Protein AF-W2KLL1-F1 (afdb_monomer_lite)

pLDDT: mean 84.76, std 11.28, range [46.19, 95.12]

Foldseek 3Di:
DDDDDDDDDDDPDDDPPPPPPCDPVNVVVVVPPDDDDDDDPADWDDWDWDPDPVGWIWTDGDQKIFTAGPVPRDGPDMDNDDPPD

Organism: Phytophthora nicotianae (NCBI:txid4792)

Radius of gyration: 27.16 Å; chains: 1; bounding box: 29×54×86 Å

Secondary structure (DSSP, 8-state):
--------PPPP-PPPPP-----HHHHHHTT---PPP---SS-EEEEE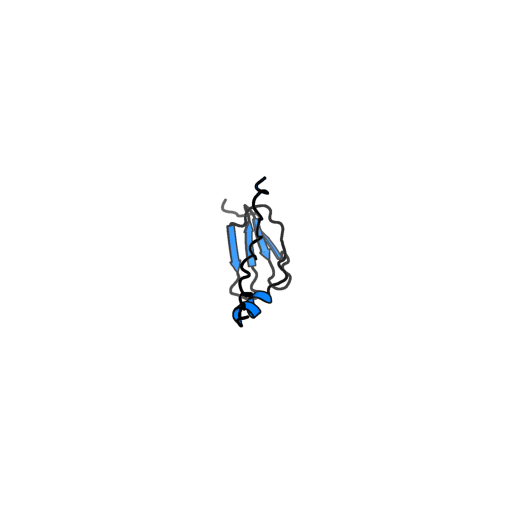E-SSTT--EEEEETTEEEEE-TTT--EEEEE---TT-

Sequence (85 aa):
MATSGEFKRLVLKQFPATNEVETAENSYWKKFHAPQELQQVGPVTHIDVSPVAPHQVAITSSTRIHLYSTTTNEIVKTYSRFRDV

Structure (mmCIF, N/CA/C/O backbone):
data_AF-W2KLL1-F1
#
_entry.id   AF-W2KLL1-F1
#
loop_
_atom_site.group_PDB
_atom_site.id
_atom_site.type_symbol
_atom_site.label_atom_id
_atom_site.label_alt_id
_atom_site.label_comp_id
_atom_site.label_asym_id
_atom_site.label_entity_id
_atom_site.label_seq_id
_atom_site.pdbx_PDB_ins_code
_atom_site.Cartn_x
_atom_site.Cartn_y
_atom_site.Cartn_z
_atom_site.occupancy
_atom_site.B_iso_or_equiv
_atom_site.auth_seq_id
_atom_site.auth_comp_id
_atom_site.auth_asym_id
_atom_site.auth_atom_id
_atom_site.pdbx_PDB_model_num
ATOM 1 N N . MET A 1 1 ? -11.131 39.712 62.232 1.00 46.19 1 MET A N 1
ATOM 2 C CA . MET A 1 1 ? -10.196 38.748 61.615 1.00 46.19 1 MET A CA 1
ATOM 3 C C . MET A 1 1 ? -11.022 37.704 60.884 1.00 46.19 1 MET A C 1
ATOM 5 O O . MET A 1 1 ? -11.514 36.790 61.524 1.00 46.19 1 MET A O 1
ATOM 9 N N . ALA A 1 2 ? -11.266 37.893 59.586 1.00 49.69 2 ALA A N 1
ATOM 10 C CA . ALA A 1 2 ? -11.935 36.893 58.755 1.00 49.69 2 ALA A CA 1
ATOM 11 C C . ALA A 1 2 ? -10.843 36.113 58.018 1.00 49.69 2 ALA A C 1
ATOM 13 O O . ALA A 1 2 ? -10.087 36.696 57.242 1.00 49.69 2 ALA A O 1
ATOM 14 N N . THR A 1 3 ? -10.696 34.832 58.343 1.00 54.31 3 THR A N 1
ATOM 15 C CA . THR A 1 3 ? -9.722 33.945 57.711 1.00 54.31 3 THR A CA 1
ATOM 16 C C . THR A 1 3 ? -10.172 33.644 56.286 1.00 54.31 3 THR A C 1
ATOM 18 O O . THR A 1 3 ? -11.318 33.276 56.041 1.00 54.31 3 THR A O 1
ATOM 21 N N . SER A 1 4 ? -9.249 33.872 55.360 1.00 57.66 4 SER A N 1
ATOM 22 C CA . SER A 1 4 ? -9.334 33.666 53.918 1.00 57.66 4 SER A CA 1
ATOM 23 C C . SER A 1 4 ? -9.987 32.339 53.524 1.00 57.66 4 SER A C 1
ATOM 25 O O . SER A 1 4 ? -9.705 31.306 54.125 1.00 57.66 4 SER A O 1
ATOM 27 N N . GLY A 1 5 ? -10.830 32.414 52.489 1.00 64.19 5 GLY A N 1
ATOM 28 C CA . GLY A 1 5 ? -11.713 31.367 51.979 1.00 64.19 5 GLY A CA 1
ATOM 29 C C . GLY A 1 5 ? -11.126 29.959 51.952 1.00 64.19 5 GLY A C 1
ATOM 30 O O . GLY A 1 5 ? -10.076 29.696 51.368 1.00 64.19 5 GLY A O 1
ATOM 31 N N . GLU A 1 6 ? -11.870 29.047 52.560 1.00 67.44 6 GLU A N 1
ATOM 32 C CA . GLU A 1 6 ? -11.599 27.620 52.576 1.00 67.44 6 GLU A CA 1
ATOM 33 C C . GLU A 1 6 ? -11.827 27.049 51.163 1.00 67.44 6 GLU A C 1
ATOM 35 O O . GLU A 1 6 ? -12.954 26.938 50.675 1.00 67.44 6 GLU A O 1
ATOM 40 N N . PHE A 1 7 ? -10.741 26.749 50.448 1.00 70.00 7 PHE A N 1
ATOM 41 C CA . PHE A 1 7 ? -10.806 26.211 49.091 1.00 70.00 7 PHE A CA 1
ATOM 42 C C . PHE A 1 7 ? -11.146 24.716 49.129 1.00 70.00 7 PHE A C 1
ATOM 44 O O . PHE A 1 7 ? -10.289 23.866 49.382 1.00 70.00 7 PHE A O 1
ATOM 51 N N . LYS A 1 8 ? -12.408 24.371 48.856 1.00 77.94 8 LYS A N 1
ATOM 52 C CA . LYS A 1 8 ? -12.851 22.975 48.768 1.00 77.94 8 LYS A CA 1
ATOM 53 C C . LYS A 1 8 ? -12.520 22.401 47.389 1.00 77.94 8 LYS A C 1
ATOM 55 O O . LYS A 1 8 ? -13.214 22.671 46.411 1.00 77.94 8 LYS A O 1
ATOM 60 N N . ARG A 1 9 ? -11.462 21.588 47.308 1.00 74.94 9 ARG A N 1
ATOM 61 C CA . ARG A 1 9 ? -11.072 20.877 46.079 1.00 74.94 9 ARG A CA 1
ATOM 62 C C . ARG A 1 9 ? -12.228 19.989 45.602 1.00 74.94 9 ARG A C 1
ATOM 64 O O . ARG A 1 9 ? -12.623 19.053 46.293 1.00 74.94 9 ARG A O 1
ATOM 71 N N . LEU A 1 10 ? -12.767 20.291 44.424 1.00 80.19 10 LEU A N 1
ATOM 72 C CA . LEU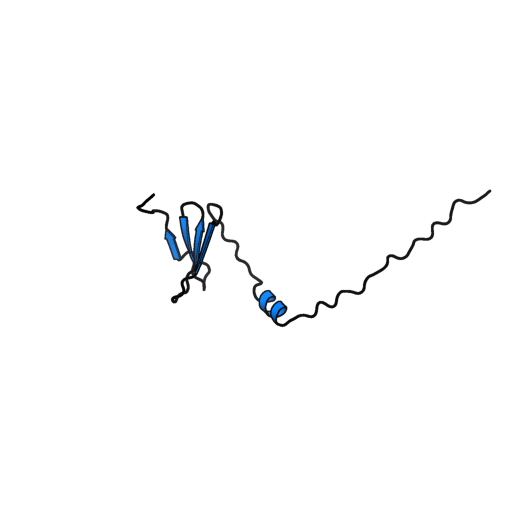 A 1 10 ? -13.820 19.497 43.796 1.00 80.19 10 LEU A CA 1
ATOM 73 C C . LEU A 1 10 ? -13.230 18.196 43.239 1.00 80.19 10 LEU A C 1
ATOM 75 O O . LEU A 1 10 ? -12.142 18.188 42.659 1.00 80.19 10 LEU A O 1
ATOM 79 N N . VAL A 1 11 ? -13.948 17.090 43.432 1.00 81.38 11 VAL A N 1
ATOM 80 C CA . VAL A 1 11 ? -13.571 15.783 42.884 1.00 81.38 11 VAL A CA 1
ATOM 81 C C . VAL A 1 11 ? -13.779 15.813 41.372 1.00 81.38 11 VAL A C 1
ATOM 83 O O . VAL A 1 11 ? -14.855 16.171 40.893 1.00 81.38 11 VAL A O 1
ATOM 86 N N . LEU A 1 12 ? -12.738 15.452 40.619 1.00 80.00 12 LEU A N 1
ATOM 87 C CA . LEU A 1 12 ? -12.809 15.341 39.165 1.00 80.00 12 LEU A CA 1
ATOM 88 C C . LEU A 1 12 ? -13.819 14.251 38.794 1.00 80.00 12 LEU A C 1
ATOM 90 O O . LEU A 1 12 ? -13.701 13.109 39.238 1.00 80.00 12 LEU A O 1
ATOM 94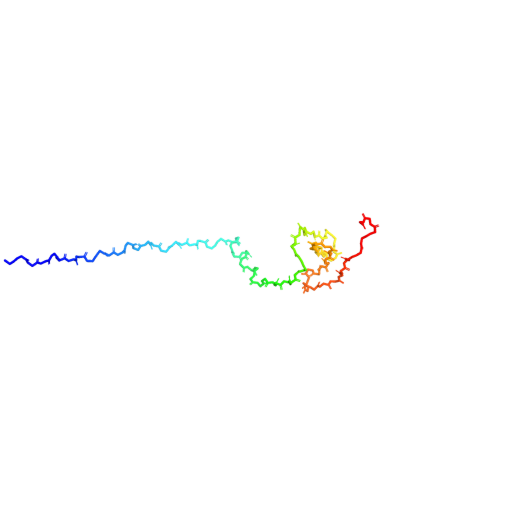 N N . LYS A 1 13 ? -14.816 14.613 37.982 1.00 80.38 13 LYS A N 1
ATOM 95 C CA . LYS A 1 13 ? -15.827 13.685 37.471 1.00 80.38 13 LYS A CA 1
ATOM 96 C C . LYS A 1 13 ? -15.139 12.649 36.581 1.00 80.38 13 LYS A C 1
ATOM 98 O O . LYS A 1 13 ? -14.731 12.965 35.467 1.00 80.38 13 LYS A O 1
ATOM 103 N N . GLN A 1 14 ? -14.986 11.431 37.092 1.00 79.12 14 GLN A N 1
ATOM 104 C CA . GLN A 1 14 ? -14.473 10.305 36.320 1.00 79.12 14 GLN A CA 1
ATOM 105 C C . GLN A 1 14 ? -15.607 9.726 35.475 1.00 79.12 14 GLN A C 1
ATOM 107 O O . GLN A 1 14 ? -16.681 9.413 35.990 1.00 79.12 14 GLN A O 1
ATOM 112 N N . PHE A 1 15 ? -15.376 9.622 34.169 1.00 79.81 15 PHE A N 1
ATOM 113 C CA . PHE A 1 15 ? -16.275 8.916 33.266 1.00 79.81 15 PHE A CA 1
ATOM 114 C C . PHE A 1 15 ? -15.960 7.417 33.329 1.00 79.81 15 PHE A C 1
ATOM 116 O O . PHE A 1 15 ? -14.784 7.061 33.449 1.00 79.81 15 PHE A O 1
ATOM 123 N N . PRO A 1 16 ? -16.975 6.536 33.280 1.00 78.44 16 PRO A N 1
ATOM 124 C CA . PRO A 1 16 ? -16.726 5.106 33.183 1.00 78.44 16 PRO A CA 1
ATOM 125 C C . PRO A 1 16 ? -15.897 4.827 31.928 1.00 78.44 16 PRO A C 1
ATOM 127 O O . PRO A 1 16 ? -16.104 5.469 30.895 1.00 78.44 16 PRO A O 1
ATOM 130 N N . ALA A 1 17 ? -14.958 3.884 32.023 1.00 72.50 17 ALA A N 1
ATOM 131 C CA . ALA A 1 17 ? -14.224 3.424 30.856 1.00 72.50 17 ALA A CA 1
ATOM 132 C C . ALA A 1 17 ? -15.234 2.952 29.804 1.00 72.50 17 ALA A C 1
ATOM 134 O O . ALA A 1 17 ? -16.120 2.146 30.103 1.00 72.50 17 ALA A O 1
ATOM 135 N N . THR A 1 18 ? -15.129 3.494 28.592 1.00 73.12 18 THR A N 1
ATOM 136 C CA . THR A 1 18 ? -15.898 3.003 27.454 1.00 73.12 18 THR A CA 1
ATOM 137 C C . THR A 1 18 ? -15.582 1.522 27.309 1.00 73.12 18 THR A C 1
ATOM 139 O O . THR A 1 18 ? -14.431 1.154 27.086 1.00 73.12 18 THR A O 1
ATOM 142 N N . ASN A 1 19 ? -16.593 0.668 27.465 1.00 66.00 19 ASN A N 1
ATOM 143 C CA . ASN A 1 19 ? -16.469 -0.729 27.082 1.00 66.00 19 ASN A CA 1
ATOM 144 C C . ASN A 1 19 ? -16.396 -0.750 25.555 1.00 66.00 19 ASN A C 1
ATOM 146 O O . ASN A 1 19 ? -17.426 -0.756 24.881 1.00 66.00 19 ASN A O 1
ATOM 150 N N . GLU A 1 20 ? -15.184 -0.676 25.008 1.00 69.88 20 GLU A N 1
ATOM 151 C CA . GLU A 1 20 ? -14.953 -0.984 23.605 1.00 69.88 20 GLU A CA 1
ATOM 152 C C . GLU A 1 20 ? -15.313 -2.453 23.414 1.00 69.88 20 GLU A C 1
ATOM 154 O O . GLU A 1 20 ? -14.567 -3.358 23.785 1.00 69.88 20 GLU A O 1
ATOM 159 N N . VAL A 1 21 ? -16.519 -2.693 22.903 1.00 74.31 21 VAL A N 1
ATOM 160 C CA . VAL A 1 21 ? -16.938 -4.033 22.517 1.00 74.31 21 VAL A CA 1
ATOM 161 C C . VAL A 1 21 ? -16.030 -4.442 21.371 1.00 74.31 21 VAL A C 1
ATOM 163 O O . VAL A 1 21 ? -16.071 -3.856 20.288 1.00 74.31 21 VAL A O 1
ATOM 166 N N . GLU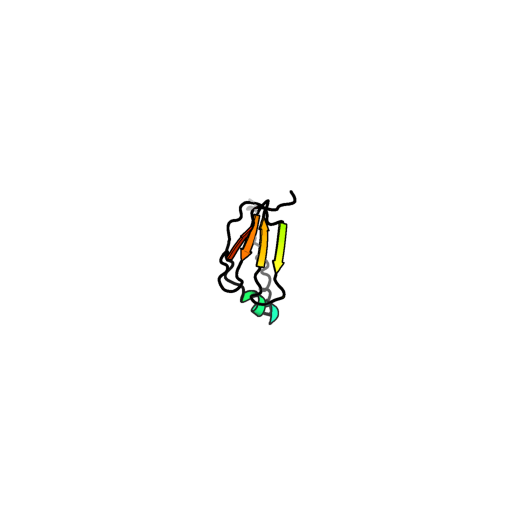 A 1 22 ? -15.174 -5.423 21.626 1.00 77.94 22 GLU A N 1
ATOM 167 C CA . GLU A 1 22 ? -14.287 -5.954 20.610 1.00 77.94 22 GLU A CA 1
ATOM 168 C C . GLU A 1 22 ? -15.133 -6.720 19.588 1.00 77.94 22 GLU A C 1
ATOM 170 O O . GLU A 1 22 ? -15.570 -7.849 19.807 1.00 77.94 22 GLU A O 1
ATOM 175 N N . THR A 1 23 ? -15.457 -6.047 18.486 1.00 87.56 23 THR A N 1
ATOM 176 C CA . THR A 1 23 ? -16.191 -6.656 17.382 1.00 87.56 23 THR A CA 1
ATOM 177 C C . THR A 1 23 ? -15.274 -7.612 16.624 1.00 87.56 23 THR A C 1
ATOM 179 O O . THR A 1 23 ? -14.056 -7.426 16.577 1.00 87.56 23 THR A O 1
ATOM 182 N N . ALA A 1 24 ? -15.857 -8.617 15.966 1.00 88.50 24 ALA A N 1
ATOM 183 C CA . ALA A 1 24 ? -15.100 -9.537 15.113 1.00 88.50 24 ALA A CA 1
ATOM 184 C C . ALA A 1 24 ? -14.288 -8.801 14.026 1.00 88.50 24 ALA A C 1
ATOM 186 O O . ALA A 1 24 ? -13.195 -9.235 13.667 1.00 88.50 24 ALA A O 1
ATOM 187 N N . GLU A 1 25 ? -14.798 -7.666 13.540 1.00 89.38 25 GLU A N 1
ATOM 188 C CA . GLU A 1 25 ? -14.105 -6.788 12.598 1.00 89.38 25 GLU A CA 1
ATOM 189 C C . GLU A 1 25 ? -12.877 -6.119 13.231 1.00 89.38 25 GLU A C 1
ATOM 191 O O . GLU A 1 25 ? -11.798 -6.132 12.640 1.00 89.38 25 GLU A O 1
ATOM 196 N N . ASN A 1 26 ? -12.999 -5.605 14.459 1.00 89.38 26 ASN A N 1
ATOM 197 C CA . ASN A 1 26 ? -11.869 -5.022 15.180 1.00 89.38 26 ASN A CA 1
ATOM 198 C C . ASN A 1 26 ? -10.765 -6.074 15.394 1.00 89.38 26 ASN A C 1
ATOM 200 O O . ASN A 1 26 ? -9.602 -5.842 15.067 1.00 89.38 26 ASN A O 1
ATOM 204 N N . SER A 1 27 ? -11.133 -7.287 15.819 1.00 89.25 27 SER A N 1
ATOM 205 C CA . SER A 1 27 ? -10.185 -8.401 15.925 1.00 89.25 27 SER A CA 1
ATOM 206 C C . SER A 1 27 ? -9.569 -8.804 14.581 1.00 89.25 27 SER A C 1
ATOM 208 O O . SER A 1 27 ? -8.423 -9.245 14.557 1.00 89.25 27 SER A O 1
ATOM 210 N N . TYR A 1 28 ? -10.294 -8.681 13.464 1.00 91.88 28 TYR A N 1
ATOM 211 C CA . TYR A 1 28 ? -9.760 -8.953 12.127 1.00 91.88 28 TYR A CA 1
ATOM 212 C C . TYR A 1 28 ? -8.704 -7.918 11.724 1.00 91.88 28 TYR A C 1
ATOM 214 O O . TYR A 1 28 ? -7.588 -8.302 11.375 1.00 91.88 28 TYR A O 1
ATOM 222 N N . TRP A 1 29 ? -9.011 -6.624 11.837 1.00 91.62 29 TRP A N 1
ATOM 223 C CA . TRP A 1 29 ? -8.075 -5.555 11.478 1.00 91.62 29 TRP A CA 1
ATOM 224 C C . TRP A 1 29 ? -6.840 -5.520 12.380 1.00 91.62 29 TRP A C 1
ATOM 226 O O . TRP A 1 29 ? -5.735 -5.295 11.892 1.00 91.62 29 TRP A O 1
ATOM 236 N N . LYS A 1 30 ? -6.985 -5.857 13.667 1.00 89.50 30 LYS A N 1
ATOM 237 C CA . LYS A 1 30 ? -5.853 -5.995 14.600 1.00 89.50 30 LYS A CA 1
ATOM 238 C C . LYS A 1 30 ? -4.817 -7.040 14.172 1.00 89.50 30 LYS A C 1
ATOM 240 O O . LYS A 1 30 ? -3.673 -6.960 14.609 1.00 89.50 30 LYS A O 1
ATOM 245 N N . LYS A 1 31 ? -5.169 -8.014 13.320 1.00 90.25 31 LYS A N 1
ATOM 246 C CA . LYS A 1 31 ? -4.201 -9.009 12.813 1.00 90.25 31 LYS A CA 1
ATOM 247 C C . LYS A 1 31 ? -3.117 -8.367 11.943 1.00 90.25 31 LYS A C 1
ATOM 249 O O . LYS A 1 31 ? -1.997 -8.878 11.909 1.00 90.25 31 LYS A O 1
ATOM 254 N N . PHE A 1 32 ? -3.413 -7.242 11.292 1.00 88.56 32 PHE A N 1
ATOM 255 C CA . PHE A 1 32 ? -2.473 -6.470 10.476 1.00 88.56 32 PHE A CA 1
ATOM 256 C C . PHE A 1 32 ? -1.591 -5.576 11.366 1.00 88.56 32 PHE A C 1
ATOM 258 O O . PHE A 1 32 ? -1.734 -4.359 11.388 1.00 88.56 32 PHE A O 1
ATOM 265 N N . HIS A 1 33 ? -0.695 -6.188 12.143 1.00 82.75 33 HIS A N 1
ATOM 266 C CA . HIS A 1 33 ? 0.068 -5.502 13.198 1.00 82.75 33 HIS A CA 1
ATOM 267 C C . HIS A 1 33 ? 1.513 -5.141 12.819 1.00 82.75 33 HIS A C 1
ATOM 269 O O . HIS A 1 33 ? 2.159 -4.395 13.549 1.00 82.75 33 HIS A O 1
ATOM 275 N N . ALA A 1 34 ? 2.035 -5.665 11.708 1.00 84.31 34 ALA A N 1
ATOM 276 C CA . ALA A 1 34 ? 3.432 -5.495 11.310 1.00 84.31 34 ALA A CA 1
ATOM 277 C C . ALA A 1 34 ? 3.538 -4.733 9.977 1.00 84.31 34 ALA A C 1
ATOM 279 O O . ALA A 1 34 ? 3.755 -5.356 8.935 1.00 84.31 34 ALA A O 1
ATOM 280 N N . PRO A 1 35 ? 3.347 -3.398 9.973 1.00 86.94 35 PRO A N 1
ATOM 281 C CA . PRO A 1 35 ? 3.583 -2.601 8.780 1.00 86.94 35 PRO A CA 1
ATOM 282 C C . PRO A 1 35 ? 5.081 -2.579 8.463 1.00 86.94 35 PRO A C 1
ATOM 284 O O . PRO A 1 35 ? 5.915 -2.353 9.340 1.00 86.94 35 PRO A O 1
ATOM 287 N N . GLN A 1 36 ? 5.422 -2.799 7.197 1.00 86.25 36 GLN A N 1
ATOM 288 C CA . GLN A 1 36 ? 6.778 -2.615 6.699 1.00 86.25 36 GLN A CA 1
ATOM 289 C C . GLN A 1 36 ? 6.866 -1.264 5.994 1.00 86.25 36 GLN A C 1
ATOM 291 O O . GLN A 1 36 ? 6.190 -1.029 4.993 1.00 86.25 36 GLN A O 1
ATOM 296 N N . GLU A 1 37 ? 7.718 -0.379 6.504 1.00 87.69 37 GLU A N 1
ATOM 297 C CA . GLU A 1 37 ? 8.001 0.897 5.854 1.00 87.69 37 GLU A CA 1
ATOM 298 C C . GLU A 1 37 ? 9.072 0.706 4.778 1.00 87.69 37 GLU A C 1
ATOM 300 O O . GLU A 1 37 ? 10.201 0.297 5.050 1.00 87.69 37 GLU A O 1
ATOM 305 N N . LEU A 1 38 ? 8.705 0.991 3.530 1.00 86.69 38 LEU A N 1
ATOM 306 C CA . LEU A 1 38 ? 9.583 0.859 2.372 1.00 86.69 38 LEU A CA 1
ATOM 307 C C . LEU A 1 38 ? 9.898 2.244 1.823 1.00 86.69 38 LEU A C 1
ATOM 309 O O . LEU A 1 38 ? 9.006 2.933 1.324 1.00 86.69 38 LEU A O 1
ATOM 313 N N . GLN A 1 39 ? 11.168 2.643 1.881 1.00 87.12 39 GLN A N 1
ATOM 314 C CA . GLN A 1 39 ? 11.591 3.953 1.398 1.00 87.12 39 GLN A CA 1
ATOM 315 C C . GLN A 1 39 ? 11.378 4.078 -0.116 1.00 87.12 39 GLN A C 1
ATOM 317 O O . GLN A 1 39 ? 11.896 3.284 -0.900 1.00 87.12 39 GLN A O 1
ATOM 322 N N . GLN A 1 40 ? 10.631 5.107 -0.516 1.00 88.56 40 GLN A N 1
ATOM 323 C CA . GLN A 1 40 ? 10.364 5.438 -1.913 1.00 88.56 40 GLN A CA 1
ATOM 324 C C . GLN A 1 40 ? 11.167 6.669 -2.336 1.00 88.56 40 GLN A C 1
ATOM 326 O O . GLN A 1 40 ? 11.518 7.519 -1.519 1.00 88.56 40 GLN A O 1
ATOM 331 N N . VAL A 1 41 ? 11.448 6.773 -3.635 1.00 87.50 41 VAL A N 1
ATOM 332 C CA . VAL A 1 41 ? 12.204 7.902 -4.209 1.00 87.50 41 VAL A CA 1
ATOM 333 C C . VAL A 1 41 ? 11.376 9.195 -4.222 1.00 87.50 41 VAL A C 1
ATOM 335 O O . VAL A 1 41 ? 11.934 10.288 -4.258 1.00 87.50 41 VAL A O 1
ATOM 338 N N . GLY A 1 42 ? 10.048 9.089 -4.186 1.00 90.38 42 GLY A N 1
ATOM 339 C CA . GLY A 1 42 ? 9.141 10.226 -4.122 1.00 90.38 42 GLY A CA 1
ATOM 340 C C . GLY A 1 42 ? 7.752 9.830 -3.615 1.00 90.38 42 GLY A C 1
ATOM 341 O O . GLY A 1 42 ? 7.570 8.720 -3.114 1.00 90.38 42 GLY A O 1
ATOM 342 N N . PRO A 1 43 ? 6.766 10.734 -3.737 1.00 92.75 43 PRO A N 1
ATOM 343 C CA . PRO A 1 43 ? 5.390 10.450 -3.352 1.00 92.75 43 PRO A CA 1
ATOM 344 C C . PRO A 1 43 ? 4.811 9.286 -4.162 1.00 92.75 43 PRO A C 1
ATOM 346 O O . PRO A 1 43 ? 4.950 9.244 -5.389 1.00 92.75 43 PRO A O 1
ATOM 349 N N . VAL A 1 44 ? 4.132 8.367 -3.473 1.00 93.88 44 VAL A N 1
ATOM 350 C CA . VAL A 1 44 ? 3.363 7.297 -4.116 1.00 93.88 44 VAL A CA 1
ATOM 351 C C . VAL A 1 44 ? 2.092 7.902 -4.699 1.00 93.88 44 VAL A C 1
ATOM 353 O O . VAL A 1 44 ? 1.308 8.508 -3.974 1.00 93.88 44 VAL A O 1
ATOM 356 N N . THR A 1 45 ? 1.898 7.754 -6.007 1.00 95.12 45 THR A N 1
ATOM 357 C CA . THR A 1 45 ? 0.730 8.312 -6.703 1.00 95.12 45 THR A CA 1
ATOM 358 C C . THR A 1 45 ? -0.358 7.270 -6.914 1.00 95.12 45 THR A C 1
ATOM 360 O O . THR A 1 45 ? -1.534 7.588 -6.782 1.00 95.12 45 THR A O 1
ATOM 363 N N . HIS A 1 46 ? 0.029 6.034 -7.234 1.00 94.12 46 HIS A N 1
ATOM 364 C CA . HIS A 1 46 ? -0.895 4.953 -7.569 1.00 94.12 46 HIS A CA 1
ATOM 365 C C . HIS A 1 46 ? -0.360 3.612 -7.068 1.00 94.12 46 HIS A C 1
ATOM 367 O O . HIS A 1 46 ? 0.848 3.358 -7.111 1.00 94.12 46 HIS A O 1
ATOM 373 N N . ILE A 1 47 ? -1.281 2.756 -6.628 1.00 94.94 47 ILE A N 1
ATOM 374 C CA . ILE A 1 47 ? -1.028 1.373 -6.225 1.00 94.94 47 ILE A CA 1
ATOM 375 C C . ILE A 1 47 ? -2.025 0.501 -6.983 1.00 94.94 47 ILE A C 1
ATOM 377 O O . ILE A 1 47 ? -3.223 0.774 -6.940 1.00 94.94 47 ILE A O 1
ATOM 381 N N . ASP A 1 48 ? -1.530 -0.526 -7.664 1.00 95.06 48 ASP A N 1
ATOM 382 C CA . ASP A 1 48 ? -2.349 -1.488 -8.399 1.00 95.06 48 ASP A CA 1
ATOM 383 C C . ASP A 1 48 ? -1.980 -2.923 -8.010 1.00 95.06 48 ASP A C 1
ATOM 385 O O . ASP A 1 48 ? -0.819 -3.217 -7.718 1.00 95.06 48 ASP A O 1
ATOM 389 N N . VAL A 1 49 ? -2.965 -3.819 -7.989 1.00 94.38 49 VAL A N 1
ATOM 390 C CA . VAL A 1 49 ? -2.788 -5.219 -7.584 1.00 94.38 49 VAL A CA 1
ATOM 391 C C . VAL A 1 49 ? -3.173 -6.121 -8.741 1.00 94.38 49 VAL A C 1
ATOM 393 O O . VAL A 1 49 ? -4.294 -6.065 -9.241 1.00 94.38 49 VAL A O 1
ATOM 396 N N . SER A 1 50 ? -2.261 -7.009 -9.136 1.00 93.62 50 SER A N 1
ATOM 397 C CA . SER A 1 50 ? -2.530 -7.962 -10.208 1.00 93.62 50 SER A CA 1
ATOM 398 C C . SER A 1 50 ? -3.714 -8.875 -9.844 1.00 93.62 50 SER A C 1
ATOM 400 O O . SER A 1 50 ? -3.657 -9.582 -8.830 1.00 93.62 50 SER A O 1
ATOM 402 N N . PRO A 1 51 ? -4.758 -8.961 -10.691 1.00 93.88 51 PRO A N 1
ATOM 403 C CA . PRO A 1 51 ? -5.872 -9.882 -10.474 1.00 93.88 51 PRO A CA 1
ATOM 404 C C . PRO A 1 51 ? -5.473 -11.345 -10.718 1.00 93.88 51 PRO A C 1
ATOM 406 O O . PRO A 1 51 ? -6.204 -12.256 -10.343 1.00 93.88 51 PRO A O 1
ATOM 409 N N . VAL A 1 52 ? -4.311 -11.581 -11.335 1.00 92.06 52 VAL A N 1
ATOM 410 C CA . VAL A 1 52 ? -3.786 -12.915 -11.644 1.00 92.06 52 VAL A CA 1
ATOM 411 C C . VAL A 1 52 ? -2.638 -13.256 -10.698 1.00 92.06 52 VAL A C 1
ATOM 413 O O . VAL A 1 52 ? -1.819 -12.392 -10.362 1.00 92.06 52 VAL A O 1
ATOM 416 N N . ALA A 1 53 ? -2.559 -14.527 -10.295 1.00 87.06 53 ALA A N 1
ATOM 417 C CA . ALA A 1 53 ? -1.433 -15.070 -9.542 1.00 87.06 53 ALA A CA 1
ATOM 418 C C . ALA A 1 53 ? -0.100 -14.735 -10.251 1.00 87.06 53 ALA A C 1
ATOM 420 O O . ALA A 1 53 ? -0.009 -14.904 -11.469 1.00 87.06 53 ALA A O 1
ATOM 421 N N . PRO A 1 54 ? 0.934 -14.255 -9.536 1.00 90.31 54 PRO A N 1
ATOM 422 C CA . PRO A 1 54 ? 1.111 -14.278 -8.078 1.00 90.31 54 PRO A CA 1
ATOM 423 C C . PRO A 1 54 ? 0.601 -13.028 -7.325 1.00 90.31 54 PRO A C 1
ATOM 425 O O . PRO A 1 54 ? 1.101 -12.721 -6.248 1.00 90.31 54 PRO A O 1
ATOM 428 N N . HIS A 1 55 ? -0.385 -12.301 -7.866 1.00 91.31 55 HIS A N 1
ATOM 429 C CA . HIS A 1 55 ? -1.011 -11.129 -7.231 1.00 91.31 55 HIS A CA 1
ATOM 430 C C . HIS A 1 55 ? -0.019 -10.039 -6.816 1.00 91.31 55 HIS A C 1
ATOM 432 O O . HIS A 1 55 ? -0.142 -9.447 -5.753 1.00 91.31 55 HIS A O 1
ATOM 438 N N . GLN A 1 56 ? 0.993 -9.788 -7.645 1.00 94.12 56 GLN A N 1
ATOM 439 C CA . GLN A 1 56 ? 1.991 -8.755 -7.373 1.00 94.12 56 GLN A CA 1
ATOM 440 C C . GLN A 1 56 ? 1.363 -7.363 -7.293 1.00 94.12 56 GLN A C 1
ATOM 442 O O . GLN A 1 56 ? 0.364 -7.080 -7.956 1.00 94.12 56 GLN A O 1
ATOM 447 N N . VAL A 1 57 ? 1.993 -6.497 -6.504 1.00 94.50 57 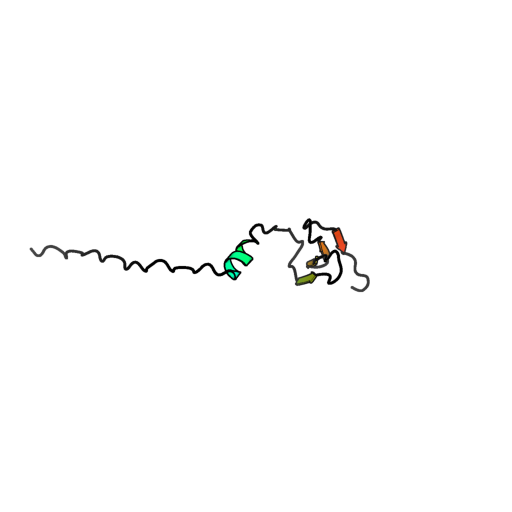VAL A N 1
ATOM 448 C CA . VAL A 1 57 ? 1.550 -5.118 -6.290 1.00 94.50 57 VAL A CA 1
ATOM 449 C C . VAL A 1 57 ? 2.483 -4.176 -7.033 1.00 94.50 57 VAL A C 1
ATOM 451 O O . VAL A 1 57 ? 3.687 -4.164 -6.784 1.00 94.50 57 VAL A O 1
ATOM 454 N N . ALA A 1 58 ? 1.946 -3.379 -7.946 1.00 94.69 58 ALA A N 1
ATOM 455 C CA . ALA A 1 58 ? 2.676 -2.319 -8.620 1.00 94.69 58 ALA A CA 1
ATOM 456 C C . ALA A 1 58 ? 2.484 -1.003 -7.857 1.00 94.69 58 ALA A C 1
ATOM 458 O O . ALA A 1 58 ? 1.369 -0.506 -7.725 1.00 94.69 58 ALA A O 1
ATOM 459 N N . ILE A 1 59 ? 3.579 -0.426 -7.368 1.00 94.31 59 ILE A N 1
ATOM 460 C CA . ILE A 1 59 ? 3.597 0.868 -6.683 1.00 94.31 59 ILE A CA 1
ATOM 461 C C . ILE A 1 59 ? 4.290 1.881 -7.587 1.00 94.31 59 ILE A C 1
ATOM 463 O O . ILE A 1 59 ? 5.444 1.696 -7.981 1.00 94.31 59 ILE A O 1
ATOM 467 N N . THR A 1 60 ? 3.589 2.966 -7.904 1.00 94.56 60 THR A N 1
ATOM 468 C CA . THR A 1 60 ? 4.107 4.059 -8.733 1.00 94.56 60 THR A CA 1
ATOM 469 C C . THR A 1 60 ? 4.566 5.208 -7.848 1.00 94.56 60 THR A C 1
ATOM 471 O O . THR A 1 60 ? 3.773 5.775 -7.097 1.00 94.56 60 THR A O 1
ATOM 474 N N . SER A 1 61 ? 5.843 5.574 -7.959 1.00 93.12 61 SER A N 1
ATOM 475 C CA . SER A 1 61 ? 6.459 6.684 -7.230 1.00 93.12 61 SER A CA 1
ATOM 476 C C . SER A 1 61 ? 7.314 7.519 -8.185 1.00 93.12 61 SER A C 1
ATOM 478 O O . SER A 1 61 ? 8.361 7.065 -8.659 1.00 93.12 61 SER A O 1
ATOM 480 N N . SER A 1 62 ? 6.924 8.778 -8.408 1.00 89.25 62 SER A N 1
ATOM 481 C CA . SER A 1 62 ? 7.626 9.704 -9.313 1.00 89.25 62 SER A CA 1
ATOM 482 C C . SER A 1 62 ? 7.820 9.100 -10.721 1.00 89.25 62 SER A C 1
ATOM 484 O O . SER A 1 62 ? 6.837 8.778 -11.382 1.00 89.25 62 SER A O 1
ATOM 486 N N . THR A 1 63 ? 9.063 8.917 -11.181 1.00 90.19 63 THR A N 1
ATOM 487 C CA . THR A 1 63 ? 9.424 8.349 -12.495 1.00 90.19 63 THR A CA 1
ATOM 488 C C . THR A 1 63 ? 9.701 6.843 -12.466 1.00 90.19 63 THR A C 1
ATOM 490 O O . THR A 1 63 ? 10.261 6.293 -13.418 1.00 90.19 63 THR A O 1
ATOM 493 N N . ARG A 1 64 ? 9.372 6.155 -11.364 1.00 90.94 64 ARG A N 1
ATOM 494 C CA . ARG A 1 64 ? 9.645 4.725 -11.180 1.00 90.94 64 ARG A CA 1
ATOM 495 C C . ARG A 1 64 ? 8.391 3.964 -10.777 1.00 90.94 64 ARG A C 1
ATOM 497 O O . ARG A 1 64 ? 7.564 4.456 -10.013 1.00 90.94 64 ARG A O 1
ATOM 504 N N . ILE A 1 65 ? 8.301 2.730 -11.258 1.00 93.69 65 ILE A N 1
ATOM 505 C CA . ILE A 1 65 ? 7.309 1.753 -10.813 1.00 93.69 65 ILE A CA 1
ATOM 506 C C . ILE A 1 65 ? 8.058 0.577 -10.197 1.00 93.69 65 ILE A C 1
ATOM 508 O O . ILE A 1 65 ? 8.898 -0.047 -10.853 1.00 93.69 65 ILE A O 1
ATOM 512 N N . HIS A 1 66 ? 7.751 0.277 -8.943 1.00 94.25 66 HIS A N 1
ATOM 513 C CA . 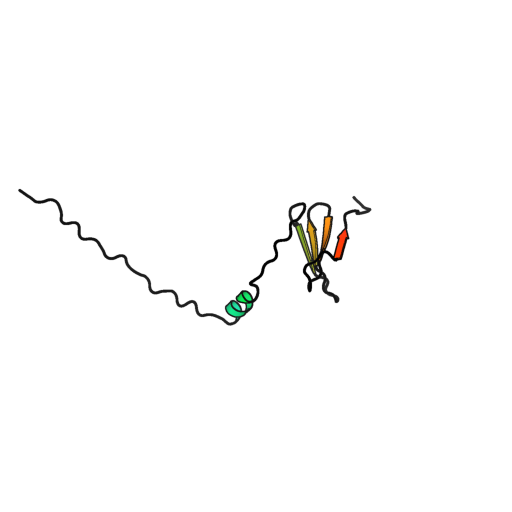HIS A 1 66 ? 8.265 -0.880 -8.226 1.00 94.25 66 HIS A CA 1
ATOM 514 C C . HIS A 1 66 ? 7.194 -1.966 -8.187 1.00 94.25 66 HIS A C 1
ATOM 516 O O . HIS A 1 66 ? 6.057 -1.719 -7.796 1.00 94.25 66 HIS A O 1
ATOM 522 N N . LEU A 1 67 ? 7.561 -3.168 -8.616 1.00 94.50 67 LEU A N 1
ATOM 523 C CA . LEU A 1 67 ? 6.713 -4.346 -8.565 1.00 94.50 67 LEU A CA 1
ATOM 524 C C . LEU A 1 67 ? 7.103 -5.169 -7.344 1.00 94.50 67 LEU A C 1
ATOM 526 O O . LEU A 1 67 ? 8.214 -5.696 -7.288 1.00 94.50 67 LEU A O 1
ATOM 530 N N . TYR A 1 68 ? 6.192 -5.270 -6.389 1.00 93.81 68 TYR A N 1
ATOM 531 C CA . TYR A 1 68 ? 6.369 -5.971 -5.129 1.00 93.81 68 TYR A CA 1
ATOM 532 C C . TYR A 1 68 ? 5.698 -7.342 -5.148 1.00 93.81 68 TYR A C 1
ATOM 534 O O . TYR A 1 68 ? 4.612 -7.524 -5.705 1.00 93.81 68 TYR A O 1
ATOM 542 N N . SER A 1 69 ? 6.347 -8.313 -4.509 1.00 92.25 69 SER A N 1
ATOM 543 C CA . SER A 1 69 ? 5.744 -9.609 -4.195 1.00 92.25 69 SER A CA 1
ATOM 544 C C . SER A 1 69 ? 4.882 -9.490 -2.940 1.00 92.25 69 SER A C 1
ATOM 546 O O . SER A 1 69 ? 5.354 -8.996 -1.923 1.00 92.25 69 SER A O 1
ATOM 548 N N . THR A 1 70 ? 3.647 -9.989 -2.971 1.00 88.06 70 THR A N 1
ATOM 549 C CA . THR A 1 70 ? 2.743 -9.992 -1.803 1.00 88.06 70 THR A CA 1
ATOM 550 C C . THR A 1 70 ? 3.164 -10.955 -0.702 1.00 88.06 70 THR A C 1
ATOM 552 O O . THR A 1 70 ? 2.727 -10.810 0.434 1.00 88.06 70 THR A O 1
ATOM 555 N N . THR A 1 71 ? 4.004 -11.944 -1.016 1.00 87.94 71 THR A N 1
ATOM 556 C CA . THR A 1 71 ? 4.468 -12.934 -0.034 1.00 87.94 71 THR A CA 1
ATOM 557 C C . THR A 1 71 ? 5.689 -12.451 0.740 1.00 87.94 71 THR A C 1
ATOM 559 O O . THR A 1 71 ? 5.774 -12.677 1.942 1.00 87.94 71 THR A O 1
ATOM 562 N N . THR A 1 72 ? 6.642 -11.805 0.061 1.00 89.19 72 THR A N 1
ATOM 563 C CA . THR A 1 72 ? 7.923 -11.397 0.667 1.00 89.19 72 THR A CA 1
ATOM 564 C C . THR A 1 72 ? 8.036 -9.892 0.894 1.00 89.19 72 THR A C 1
ATOM 566 O O . THR A 1 72 ? 8.955 -9.462 1.579 1.00 89.19 72 THR A O 1
ATOM 569 N N . ASN A 1 73 ? 7.125 -9.085 0.334 1.00 86.81 73 ASN A N 1
ATOM 570 C CA . ASN A 1 73 ? 7.207 -7.618 0.296 1.00 86.81 73 ASN A CA 1
ATOM 571 C C . ASN A 1 73 ? 8.511 -7.086 -0.332 1.00 86.81 73 ASN A C 1
ATOM 573 O O . ASN A 1 73 ? 8.882 -5.927 -0.149 1.00 86.81 73 ASN A O 1
ATOM 577 N N . GLU A 1 74 ? 9.205 -7.918 -1.110 1.00 90.50 74 GLU A N 1
ATOM 578 C CA . GLU A 1 74 ? 10.431 -7.546 -1.809 1.00 90.50 74 GLU A CA 1
ATOM 579 C C . GLU A 1 74 ? 10.138 -7.015 -3.214 1.00 90.50 74 GLU A C 1
ATOM 581 O O . GLU A 1 74 ? 9.138 -7.371 -3.850 1.00 90.50 74 GLU A O 1
ATOM 586 N N . ILE A 1 75 ? 11.049 -6.179 -3.716 1.00 91.94 75 ILE A N 1
ATOM 587 C CA . ILE A 1 75 ? 10.996 -5.650 -5.078 1.00 91.94 75 ILE A CA 1
ATOM 588 C C . ILE A 1 75 ? 11.401 -6.762 -6.046 1.00 91.94 75 ILE A C 1
ATOM 590 O O . ILE A 1 75 ? 12.572 -7.111 -6.164 1.00 91.94 75 ILE A O 1
ATOM 594 N N . VAL A 1 76 ? 10.429 -7.269 -6.796 1.00 93.44 76 VAL A N 1
ATOM 595 C CA . VAL A 1 76 ? 10.639 -8.229 -7.883 1.00 93.44 76 VAL A CA 1
ATOM 596 C C . VAL A 1 76 ? 11.264 -7.533 -9.085 1.00 93.44 76 VAL A C 1
ATOM 598 O O . VAL A 1 76 ? 12.163 -8.062 -9.737 1.00 93.44 76 VAL A O 1
ATOM 601 N N . LYS A 1 77 ? 10.763 -6.339 -9.418 1.00 92.75 77 LYS A N 1
ATOM 602 C CA . LYS A 1 77 ? 11.204 -5.603 -10.602 1.00 92.75 77 LYS A CA 1
ATOM 603 C C . LYS A 1 77 ? 11.010 -4.107 -10.438 1.00 92.75 77 LYS A C 1
ATOM 605 O O . LYS A 1 77 ? 10.071 -3.656 -9.795 1.00 92.75 77 LYS A O 1
ATOM 610 N N . THR A 1 78 ? 11.893 -3.338 -11.066 1.00 93.69 78 THR A N 1
ATOM 611 C CA . THR A 1 78 ? 11.785 -1.879 -11.141 1.00 93.69 78 THR A CA 1
ATOM 612 C C . THR A 1 78 ? 11.714 -1.447 -12.597 1.00 93.69 78 THR A C 1
ATOM 614 O O . THR A 1 78 ? 12.565 -1.821 -13.405 1.00 93.69 78 THR A O 1
ATOM 617 N N . TYR A 1 79 ? 10.713 -0.637 -12.922 1.00 92.56 79 TYR A N 1
ATOM 618 C CA . TYR A 1 79 ? 10.562 0.019 -14.212 1.00 92.56 79 TYR A CA 1
ATOM 619 C C . TYR A 1 79 ? 10.905 1.496 -14.049 1.00 92.56 79 TYR A C 1
ATOM 621 O O . TYR A 1 79 ? 10.295 2.199 -13.249 1.00 92.56 79 TYR A O 1
ATOM 629 N N . SER A 1 80 ? 11.910 1.956 -14.785 1.00 90.19 80 SER A N 1
ATOM 630 C CA . SER A 1 80 ? 12.401 3.342 -14.741 1.00 90.19 80 SER A CA 1
ATOM 631 C C . SER A 1 80 ? 12.541 3.974 -16.125 1.00 90.19 80 SER A C 1
ATOM 633 O O . SER A 1 80 ? 12.957 5.122 -16.242 1.00 90.19 80 SER A O 1
ATOM 635 N N . ARG A 1 81 ? 12.247 3.210 -17.181 1.00 88.06 81 ARG A N 1
ATOM 636 C CA . ARG A 1 81 ? 12.355 3.637 -18.575 1.00 88.06 81 ARG A CA 1
ATOM 637 C C . ARG A 1 81 ? 11.023 3.377 -19.257 1.00 88.06 81 ARG A C 1
ATOM 639 O O . ARG A 1 81 ? 10.626 2.222 -19.394 1.00 88.06 81 ARG A O 1
ATOM 646 N N . PHE A 1 82 ? 10.373 4.449 -19.679 1.00 87.94 82 PHE A N 1
ATOM 647 C CA . PHE A 1 82 ? 9.120 4.432 -20.422 1.00 87.94 82 PHE A CA 1
ATOM 648 C C . PHE A 1 82 ? 9.411 5.022 -21.800 1.00 87.94 82 PHE A C 1
ATOM 650 O O . PHE A 1 82 ? 10.148 5.997 -21.894 1.00 87.94 82 PHE A O 1
ATOM 657 N N . ARG A 1 83 ? 8.939 4.373 -22.869 1.00 80.69 83 ARG A N 1
ATOM 658 C CA . ARG A 1 83 ? 9.303 4.743 -24.251 1.00 80.69 83 ARG A CA 1
ATOM 659 C C . ARG A 1 83 ? 8.504 5.921 -24.814 1.00 80.69 83 ARG A C 1
ATOM 661 O O . ARG A 1 83 ? 8.876 6.398 -25.876 1.00 80.69 83 ARG A O 1
ATOM 668 N N . ASP A 1 84 ? 7.486 6.387 -24.091 1.00 65.75 84 ASP A N 1
ATOM 669 C CA . ASP A 1 84 ? 6.517 7.385 -24.564 1.00 65.75 84 ASP A CA 1
ATOM 670 C C . ASP A 1 84 ? 6.423 8.626 -23.647 1.00 65.75 84 ASP A C 1
ATOM 672 O O . ASP A 1 84 ? 5.396 9.304 -23.621 1.00 65.75 84 ASP A O 1
ATOM 676 N N . VAL A 1 85 ? 7.494 8.925 -22.895 1.00 52.59 85 VAL A N 1
ATOM 677 C CA . VAL A 1 85 ? 7.725 10.232 -22.245 1.00 52.59 85 VAL A CA 1
ATOM 678 C C . VAL A 1 85 ? 9.040 10.809 -22.744 1.00 52.59 85 VAL A C 1
ATOM 680 O O . VAL A 1 85 ? 10.028 10.038 -22.771 1.00 52.59 85 VAL A O 1
#

InterPro domains:
  IPR036322 WD40-repeat-containing domain superfamily [SSF50978] (32-80)